Protein AF-A0A4Z2FBW5-F1 (afdb_monomer)

Secondary structure (DSSP, 8-state):
-HHHHSEEE-TTS-EEESSS----HHHHHHHHS---GGG-SHHHHHHHHH-S------GGGHHHHHHH-HHHHHHHHHHHHHHHHHHIIIIIHHHHHHHTTTS-S-HHHHHHH-

InterPro domains:
  IPR006133 DNA-directed DNA polymerase, family B, exonuclease domain [PF03104] (2-44)
  IPR012337 Ribonuclease H-like superfamily [SSF53098] (10-110)
  IPR029703 DNA polymerase epsilon catalytic subunit [PTHR10670] (1-110)
  IPR036397 Ribonuclease H superfamily [G3DSA:3.30.420.10] (1-112)

Solvent-accessible surface area (backbone atoms only — not comparable to full-atom values): 6888 Å² total; per-residue (Å²): 97,43,92,81,73,49,35,44,68,51,99,84,70,47,66,44,36,94,89,50,79,55,82,60,61,63,47,41,39,75,70,72,60,80,57,60,80,94,33,60,50,70,55,47,39,34,33,75,73,73,70,48,86,64,69,83,78,62,76,85,46,49,73,57,26,62,75,79,37,44,70,62,50,49,52,38,54,50,40,53,51,52,45,50,52,51,48,33,64,73,52,47,48,62,49,50,58,55,48,45,77,79,42,102,53,56,65,46,50,57,54,75,71,112

Foldseek 3Di:
DCVPPQWDADPVRDIDGPVDADQDLLLCLVPPVPDDPVQSDLQSSLCVPVVDGFDDDDPVCLVVCVPVPVVSNVSNVVSSVVSVVCSCVPPVPVVLVVVVVPDVDDSNCSSHPD

pLDDT: mean 93.45, std 4.72, range [62.12, 97.75]

Organism: NCBI:txid230148

Structure (mmCIF, N/CA/C/O backbone):
data_AF-A0A4Z2FBW5-F1
#
_entry.id   AF-A0A4Z2FBW5-F1
#
loop_
_atom_site.group_PDB
_atom_site.id
_atom_site.type_symbol
_atom_site.label_atom_id
_atom_site.label_alt_id
_atom_site.label_comp_id
_atom_site.label_asym_id
_atom_site.label_entity_id
_atom_site.label_seq_id
_atom_site.pdbx_PDB_ins_code
_atom_site.Cartn_x
_atom_site.Cartn_y
_atom_site.Cartn_z
_atom_site.occupancy
_atom_site.B_iso_or_equiv
_atom_site.auth_seq_id
_atom_site.auth_comp_id
_atom_site.auth_asym_id
_atom_site.auth_atom_id
_atom_site.pdbx_PDB_model_num
ATOM 1 N N . MET A 1 1 ? 7.360 -15.596 11.382 1.00 85.19 1 MET A N 1
ATOM 2 C CA . MET A 1 1 ? 7.106 -15.128 10.004 1.00 85.19 1 MET A CA 1
ATOM 3 C C . MET A 1 1 ? 7.665 -16.091 8.963 1.00 85.19 1 MET A C 1
ATOM 5 O O . MET A 1 1 ? 6.859 -16.745 8.322 1.00 85.19 1 MET A O 1
ATOM 9 N N . TYR A 1 2 ? 8.987 -16.294 8.864 1.00 92.88 2 TYR A N 1
ATOM 10 C CA . TYR A 1 2 ? 9.578 -17.169 7.832 1.00 92.88 2 TYR A CA 1
ATOM 11 C C . TYR A 1 2 ? 8.993 -18.589 7.780 1.00 92.88 2 TYR A C 1
ATOM 13 O O . TYR A 1 2 ? 8.605 -19.055 6.719 1.00 92.88 2 TYR A O 1
A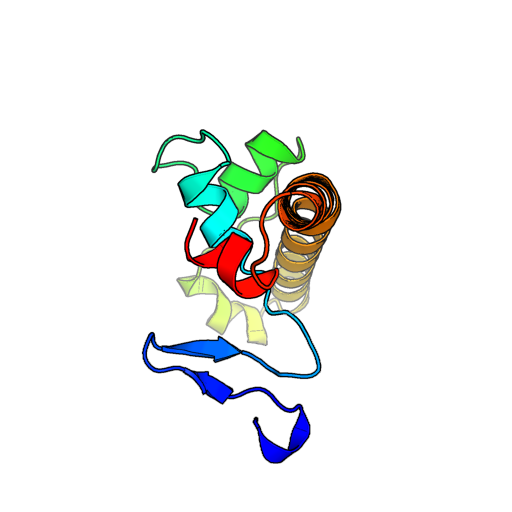TOM 21 N N . ARG A 1 3 ? 8.858 -19.260 8.931 1.00 95.38 3 ARG A N 1
ATOM 22 C CA . ARG A 1 3 ? 8.317 -20.630 8.980 1.00 95.38 3 ARG A CA 1
ATOM 23 C C . ARG A 1 3 ? 6.850 -20.748 8.559 1.00 95.38 3 ARG A C 1
ATOM 25 O O . ARG A 1 3 ? 6.459 -21.818 8.122 1.00 95.38 3 ARG A O 1
ATOM 32 N N . GLU A 1 4 ? 6.055 -19.695 8.733 1.00 95.75 4 GLU A N 1
ATOM 33 C CA . GLU A 1 4 ? 4.608 -19.748 8.478 1.00 95.75 4 GLU A CA 1
ATOM 34 C C . GLU A 1 4 ? 4.239 -19.224 7.092 1.00 95.75 4 GLU A C 1
ATOM 36 O O . GLU A 1 4 ? 3.389 -19.807 6.433 1.00 95.75 4 GLU A O 1
ATOM 41 N N . ILE A 1 5 ? 4.886 -18.141 6.648 1.00 96.06 5 ILE A N 1
ATOM 42 C CA . ILE A 1 5 ? 4.537 -17.439 5.402 1.00 96.06 5 ILE A CA 1
ATOM 43 C C . ILE A 1 5 ? 5.746 -17.131 4.505 1.00 96.06 5 ILE A C 1
ATOM 45 O O . ILE A 1 5 ? 5.616 -16.399 3.534 1.00 96.06 5 ILE A O 1
ATOM 49 N N . GLY A 1 6 ? 6.943 -17.628 4.831 1.00 95.44 6 GLY A N 1
ATOM 50 C CA . GLY A 1 6 ? 8.114 -17.523 3.951 1.00 95.44 6 GLY A CA 1
ATOM 51 C C . GLY A 1 6 ? 8.800 -16.154 3.889 1.00 95.44 6 GLY A C 1
ATOM 52 O O . GLY A 1 6 ? 9.730 -15.996 3.103 1.00 95.44 6 GLY A O 1
ATOM 53 N N . PHE A 1 7 ? 8.390 -15.170 4.695 1.00 96.88 7 PHE A N 1
ATOM 54 C CA . PHE A 1 7 ? 9.035 -13.853 4.748 1.00 96.88 7 PHE A CA 1
ATOM 55 C C . PHE A 1 7 ? 10.108 -13.756 5.836 1.00 96.88 7 PHE A C 1
ATOM 57 O O . PHE A 1 7 ? 9.899 -14.175 6.982 1.00 96.88 7 PHE A O 1
ATOM 64 N N . GLN A 1 8 ? 11.224 -13.116 5.505 1.00 95.81 8 GLN A N 1
ATOM 65 C CA . GLN A 1 8 ? 12.317 -12.804 6.427 1.00 95.81 8 GLN A CA 1
ATOM 66 C C . GLN A 1 8 ? 12.903 -11.421 6.131 1.00 95.81 8 GLN A C 1
ATOM 68 O O . GLN A 1 8 ? 12.715 -10.898 5.036 1.00 95.81 8 GLN A O 1
ATOM 73 N N . LYS A 1 9 ? 13.592 -10.830 7.112 1.00 95.12 9 LYS A N 1
ATOM 74 C CA . LYS A 1 9 ? 14.330 -9.582 6.894 1.00 95.12 9 LYS A CA 1
ATOM 75 C C . LYS A 1 9 ? 15.642 -9.859 6.171 1.00 95.12 9 LYS A C 1
ATOM 77 O O . LYS A 1 9 ? 16.313 -10.837 6.501 1.00 95.12 9 LYS A O 1
ATOM 82 N N . ASP A 1 10 ? 16.012 -8.982 5.252 1.00 91.75 10 ASP A N 1
ATOM 83 C CA . ASP A 1 10 ? 17.335 -8.962 4.642 1.00 91.75 10 ASP A CA 1
ATOM 84 C C . ASP A 1 10 ? 18.327 -8.080 5.433 1.00 91.75 10 ASP A C 1
ATOM 86 O O . ASP A 1 10 ? 18.025 -7.565 6.515 1.00 91.75 10 ASP A O 1
ATOM 90 N N . ASN A 1 11 ? 19.536 -7.903 4.889 1.00 92.19 11 ASN A N 1
ATOM 91 C CA . ASN A 1 11 ? 20.587 -7.084 5.503 1.00 92.19 11 ASN A CA 1
ATOM 92 C C . ASN A 1 11 ? 20.273 -5.575 5.504 1.00 92.19 11 ASN A C 1
ATOM 94 O O . ASN A 1 11 ? 20.942 -4.825 6.212 1.00 92.19 11 ASN A O 1
ATOM 98 N N . GLN A 1 12 ? 19.279 -5.130 4.731 1.00 90.25 12 GLN A N 1
ATOM 99 C CA . GLN A 1 12 ? 18.792 -3.748 4.685 1.00 90.25 12 GLN A CA 1
ATOM 100 C C . GLN A 1 12 ? 17.546 -3.549 5.568 1.00 90.25 12 GLN A C 1
ATOM 102 O O . GLN A 1 12 ? 16.961 -2.469 5.585 1.00 90.25 12 GLN A O 1
ATOM 107 N N . ALA A 1 13 ? 17.175 -4.569 6.353 1.00 90.69 13 ALA A N 1
ATOM 108 C CA . ALA A 1 13 ? 15.979 -4.616 7.189 1.00 90.69 13 ALA A CA 1
ATOM 109 C C . ALA A 1 13 ? 14.647 -4.570 6.411 1.00 90.69 13 ALA A C 1
ATOM 111 O O . ALA A 1 13 ? 13.604 -4.300 7.014 1.00 90.69 13 ALA A O 1
ATOM 112 N N . GLU A 1 14 ? 14.667 -4.911 5.121 1.00 92.56 14 GLU A N 1
ATOM 113 C CA . GLU A 1 14 ? 13.487 -5.064 4.267 1.00 92.56 14 GLU A CA 1
ATOM 114 C C . GLU A 1 14 ? 12.942 -6.491 4.371 1.00 92.56 14 GLU A C 1
ATOM 116 O O . GLU A 1 14 ? 13.698 -7.453 4.514 1.00 92.56 14 GLU A O 1
ATOM 121 N N . TYR A 1 15 ? 11.619 -6.653 4.319 1.00 94.56 15 TYR A N 1
ATOM 122 C CA . TYR A 1 15 ? 10.993 -7.974 4.362 1.00 94.56 15 TYR A CA 1
ATOM 123 C C . TYR A 1 15 ? 10.841 -8.544 2.954 1.00 94.56 15 TYR A C 1
ATOM 125 O O . TYR A 1 15 ? 10.135 -7.971 2.135 1.00 94.56 15 TYR A O 1
ATOM 133 N N . LYS A 1 16 ? 11.454 -9.702 2.697 1.00 94.19 16 LYS A N 1
ATOM 134 C CA . LYS A 1 16 ? 11.439 -10.376 1.389 1.00 94.19 16 LYS A CA 1
ATOM 135 C C . LYS A 1 16 ? 11.025 -11.839 1.529 1.00 94.19 16 LYS A C 1
ATOM 137 O O . LYS A 1 16 ? 11.196 -12.446 2.594 1.00 94.19 16 LYS A O 1
ATOM 142 N N . SER A 1 17 ? 10.477 -12.409 0.459 1.00 94.50 17 SER A N 1
ATOM 143 C CA . SER A 1 17 ? 10.145 -13.832 0.358 1.00 94.50 17 SER A CA 1
ATOM 144 C C . SER A 1 17 ? 10.495 -14.363 -1.030 1.00 94.50 17 SER A C 1
ATOM 146 O O . SER A 1 17 ? 10.409 -13.646 -2.015 1.00 94.50 17 SER A O 1
ATOM 148 N N . SER A 1 18 ? 10.856 -15.644 -1.125 1.00 91.19 18 SER A N 1
ATOM 149 C CA . SER A 1 18 ? 11.064 -16.304 -2.421 1.00 91.19 18 SER A CA 1
ATOM 150 C C . SER A 1 18 ? 9.759 -16.654 -3.141 1.00 91.19 18 SER A C 1
ATOM 152 O O . SER A 1 18 ? 9.780 -16.960 -4.329 1.00 91.19 18 SER A O 1
ATOM 154 N N . GLN A 1 19 ? 8.631 -16.664 -2.424 1.00 92.62 19 GLN A N 1
ATOM 155 C CA . GLN A 1 19 ? 7.328 -17.086 -2.951 1.00 92.62 19 GLN A CA 1
ATOM 156 C C . GLN A 1 19 ? 6.395 -15.910 -3.257 1.00 92.62 19 GLN A C 1
ATOM 158 O O . GLN A 1 19 ? 5.407 -16.087 -3.968 1.00 92.62 19 GLN A O 1
ATOM 163 N N . ALA A 1 20 ? 6.677 -14.728 -2.706 1.00 93.75 20 ALA A N 1
ATOM 164 C CA . ALA A 1 20 ? 5.840 -13.545 -2.829 1.00 93.75 20 ALA A CA 1
ATOM 165 C C . ALA A 1 20 ? 6.693 -12.273 -2.808 1.00 93.75 20 ALA A C 1
ATOM 167 O O . ALA A 1 20 ? 7.625 -12.153 -2.019 1.00 93.75 20 ALA A O 1
ATOM 168 N N . ILE A 1 21 ? 6.312 -11.329 -3.660 1.00 94.00 21 ILE A N 1
ATOM 169 C CA . ILE A 1 21 ? 6.982 -10.044 -3.867 1.00 94.00 21 ILE A CA 1
ATOM 170 C C . ILE A 1 21 ? 6.426 -9.037 -2.849 1.00 94.00 21 ILE A C 1
ATOM 172 O O . ILE A 1 21 ? 5.205 -8.921 -2.693 1.00 94.00 21 ILE A O 1
ATOM 176 N N . HIS A 1 22 ? 7.304 -8.314 -2.159 1.00 94.81 22 HIS A N 1
ATOM 177 C CA . HIS A 1 22 ? 6.943 -7.245 -1.233 1.00 94.81 22 HIS A CA 1
ATOM 178 C C . HIS A 1 22 ? 7.000 -5.884 -1.935 1.00 94.81 22 HIS A C 1
ATOM 180 O O . HIS A 1 22 ? 8.030 -5.223 -1.994 1.00 94.81 22 HIS A O 1
ATOM 186 N N . MET A 1 23 ? 5.850 -5.437 -2.434 1.00 94.50 23 MET A N 1
ATOM 187 C CA . MET A 1 23 ? 5.72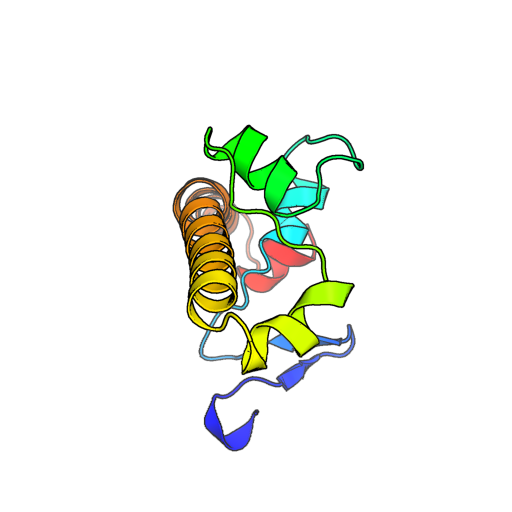7 -4.155 -3.131 1.00 94.50 23 MET A CA 1
ATOM 188 C C . MET A 1 23 ? 5.422 -3.010 -2.159 1.00 94.50 23 MET A C 1
ATOM 190 O O . MET A 1 23 ? 4.252 -2.671 -1.945 1.00 94.50 23 MET A O 1
ATOM 194 N N . ASP A 1 24 ? 6.457 -2.381 -1.596 1.00 94.81 24 ASP A N 1
ATOM 195 C CA . ASP A 1 24 ? 6.279 -1.175 -0.782 1.00 94.81 24 ASP A CA 1
ATOM 196 C C . ASP A 1 24 ? 5.951 0.043 -1.663 1.00 94.81 24 ASP A C 1
ATOM 198 O O . ASP A 1 24 ? 6.813 0.708 -2.246 1.00 94.81 24 ASP A O 1
ATOM 202 N N . CYS A 1 25 ? 4.662 0.385 -1.723 1.00 95.38 25 CYS A N 1
ATOM 203 C CA . CYS A 1 25 ? 4.176 1.540 -2.476 1.00 95.38 25 CYS A CA 1
ATOM 204 C C . CYS A 1 25 ? 4.808 2.862 -2.016 1.00 95.38 25 CYS A C 1
ATOM 206 O O . CYS A 1 25 ? 4.873 3.804 -2.806 1.00 95.38 25 CYS A O 1
ATOM 208 N N . TYR A 1 26 ? 5.287 2.957 -0.771 1.00 95.75 26 TYR A N 1
ATOM 209 C CA . TYR A 1 26 ? 5.939 4.165 -0.277 1.00 95.75 26 TYR A CA 1
ATOM 210 C C . TYR A 1 26 ? 7.267 4.439 -0.994 1.00 95.75 26 TYR A C 1
ATOM 212 O O . TYR A 1 26 ? 7.591 5.600 -1.263 1.00 95.75 26 TYR A O 1
ATOM 220 N N . ARG A 1 27 ? 8.007 3.397 -1.394 1.00 94.56 27 ARG A N 1
ATOM 221 C CA . ARG A 1 27 ? 9.233 3.542 -2.199 1.00 94.56 27 ARG A CA 1
ATOM 222 C C . ARG A 1 27 ? 8.942 4.172 -3.547 1.00 94.56 27 ARG A C 1
ATOM 224 O O . ARG A 1 27 ? 9.547 5.187 -3.893 1.00 94.56 27 ARG A O 1
ATOM 231 N N . TRP A 1 28 ? 7.937 3.641 -4.240 1.00 95.88 28 TRP A N 1
ATOM 232 C CA . TRP A 1 28 ? 7.453 4.214 -5.491 1.00 95.88 28 TRP A CA 1
ATOM 233 C C . TRP A 1 28 ? 6.965 5.657 -5.298 1.00 95.88 28 TRP A C 1
ATOM 235 O O . TRP A 1 28 ? 7.276 6.528 -6.109 1.00 95.88 28 TRP A O 1
ATOM 245 N N . VAL A 1 29 ? 6.265 5.958 -4.194 1.00 96.19 29 VAL A N 1
ATOM 246 C CA . VAL A 1 29 ? 5.839 7.333 -3.889 1.00 96.19 29 VAL A CA 1
ATOM 247 C C . VAL A 1 29 ? 7.038 8.270 -3.777 1.00 96.19 29 VAL A C 1
ATOM 249 O O . VAL A 1 29 ? 7.047 9.328 -4.404 1.00 96.19 29 VAL A O 1
ATOM 252 N N . LYS A 1 30 ? 8.074 7.896 -3.030 1.00 95.06 30 LYS A N 1
ATOM 253 C CA . LYS A 1 30 ? 9.248 8.757 -2.852 1.00 95.06 30 LYS A CA 1
ATOM 254 C C . LYS A 1 30 ? 10.037 8.977 -4.139 1.00 95.06 30 LYS A C 1
ATOM 256 O O . LYS A 1 30 ? 10.550 10.076 -4.337 1.00 95.06 30 LYS A O 1
ATOM 261 N N . ARG A 1 31 ? 10.162 7.939 -4.967 1.00 94.56 31 ARG A N 1
ATOM 262 C CA . ARG A 1 31 ? 11.048 7.933 -6.135 1.00 94.56 31 ARG A CA 1
ATOM 263 C C . ARG A 1 31 ? 10.362 8.396 -7.418 1.00 94.56 31 ARG A C 1
ATOM 265 O O . ARG A 1 31 ? 10.858 9.297 -8.085 1.00 94.56 31 ARG A O 1
ATOM 272 N N . ASP A 1 32 ? 9.204 7.819 -7.726 1.00 95.69 32 ASP A N 1
ATOM 273 C CA . ASP A 1 32 ? 8.599 7.871 -9.064 1.00 95.69 32 ASP A CA 1
ATOM 274 C C . ASP A 1 32 ? 7.269 8.635 -9.107 1.00 95.69 32 ASP A C 1
ATOM 276 O O . ASP A 1 32 ? 6.728 8.898 -10.182 1.00 95.69 32 ASP A O 1
ATOM 280 N N . SER A 1 33 ? 6.697 9.017 -7.959 1.00 94.19 33 SER A N 1
ATOM 281 C CA . SER A 1 33 ? 5.407 9.722 -7.973 1.00 94.19 33 SER A CA 1
ATOM 282 C C . SER A 1 33 ? 5.496 11.180 -8.418 1.00 94.19 33 SER A C 1
ATOM 284 O O . SER A 1 33 ? 4.458 11.753 -8.770 1.00 94.19 33 SER A O 1
ATOM 286 N N . TYR A 1 34 ? 6.695 11.775 -8.379 1.00 94.44 34 TYR A N 1
ATOM 287 C CA . TYR A 1 34 ? 6.951 13.206 -8.583 1.00 94.44 34 TYR A CA 1
ATOM 288 C C .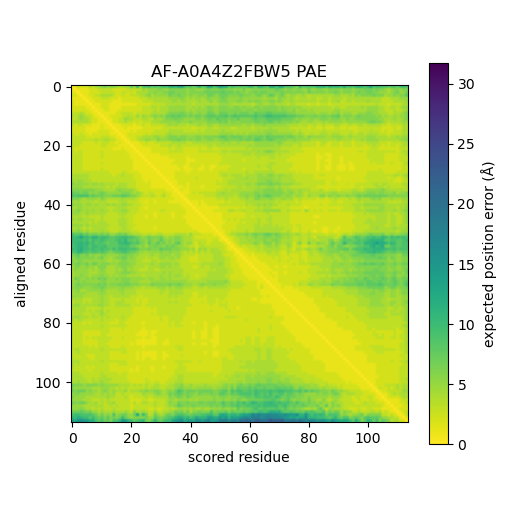 TYR A 1 34 ? 6.174 14.132 -7.626 1.00 94.44 34 TYR A C 1
ATOM 290 O O . TYR A 1 34 ? 5.988 15.315 -7.910 1.00 94.44 34 TYR A O 1
ATOM 298 N N . LEU A 1 35 ? 5.702 13.612 -6.488 1.00 95.44 35 LEU A N 1
ATOM 299 C CA . LEU A 1 35 ? 5.053 14.414 -5.454 1.00 95.44 35 LEU A CA 1
ATOM 300 C C . LEU A 1 35 ? 6.094 15.156 -4.601 1.00 95.44 35 LEU A C 1
ATOM 302 O O . LEU A 1 35 ? 7.172 14.612 -4.336 1.00 95.44 35 LEU A O 1
ATOM 306 N N . PRO A 1 36 ? 5.780 16.373 -4.117 1.00 95.88 36 PRO A N 1
ATOM 307 C CA . PRO A 1 36 ? 6.630 17.051 -3.146 1.00 95.88 36 PRO A CA 1
ATOM 308 C C . PRO A 1 36 ? 6.691 16.241 -1.845 1.00 95.88 36 PRO A C 1
ATOM 310 O O . PRO A 1 36 ? 5.726 15.571 -1.482 1.00 95.88 36 PRO A O 1
ATOM 313 N N . VAL A 1 37 ? 7.800 16.351 -1.107 1.00 92.81 37 VAL A N 1
ATOM 314 C CA . VAL A 1 37 ? 8.048 15.569 0.123 1.00 92.81 37 VAL A CA 1
ATOM 315 C C . VAL A 1 37 ? 6.916 15.706 1.152 1.00 92.81 37 VAL A C 1
ATOM 317 O O . VAL A 1 37 ? 6.543 14.732 1.799 1.00 92.81 37 VAL A O 1
ATOM 320 N N . GLY A 1 38 ? 6.292 16.886 1.253 1.00 92.62 38 GLY A N 1
ATOM 321 C CA . GLY A 1 38 ? 5.138 17.117 2.135 1.00 92.62 38 GLY A CA 1
ATOM 322 C C . GLY A 1 38 ? 3.865 16.344 1.757 1.00 92.62 38 GLY A C 1
ATOM 323 O O . GLY A 1 38 ? 2.901 16.346 2.517 1.00 92.62 38 GLY A O 1
ATOM 324 N N . SER A 1 39 ? 3.844 15.677 0.603 1.00 93.75 39 SER A N 1
ATOM 325 C CA . SER A 1 39 ? 2.709 14.913 0.077 1.00 93.75 39 SER A CA 1
ATOM 326 C C . SER A 1 39 ? 3.013 13.421 -0.091 1.00 93.75 39 SER A C 1
ATOM 328 O O . SER A 1 39 ? 2.305 12.733 -0.821 1.00 93.75 39 SER A O 1
ATOM 330 N N . HIS A 1 40 ? 4.058 12.909 0.569 1.00 95.94 40 HIS A N 1
ATOM 331 C CA . HIS A 1 40 ? 4.421 11.484 0.522 1.00 95.94 40 HIS A CA 1
ATOM 332 C C . HIS A 1 40 ? 3.625 10.609 1.498 1.00 95.94 40 HIS A C 1
ATOM 334 O O . HIS A 1 40 ? 3.693 9.387 1.408 1.00 95.94 40 HIS A O 1
ATOM 340 N N . ASN A 1 41 ? 2.865 11.206 2.421 1.00 93.75 41 ASN A N 1
ATOM 341 C CA . ASN A 1 41 ? 1.957 10.442 3.274 1.00 93.75 41 ASN A CA 1
ATOM 342 C C . ASN A 1 41 ? 0.828 9.804 2.443 1.00 93.75 41 ASN A C 1
ATOM 344 O O . ASN A 1 41 ? 0.449 10.325 1.389 1.00 93.75 41 ASN A O 1
ATOM 348 N N . LEU A 1 42 ? 0.286 8.683 2.934 1.00 93.94 42 LEU A N 1
ATOM 349 C CA . LEU A 1 42 ? -0.722 7.894 2.219 1.00 93.94 42 LEU A CA 1
ATOM 350 C C . LEU A 1 42 ? -1.912 8.750 1.786 1.00 93.94 42 LEU A C 1
ATOM 352 O O . LEU A 1 42 ? -2.365 8.638 0.649 1.00 93.94 42 LEU A O 1
ATOM 356 N N . LYS A 1 43 ? -2.376 9.653 2.652 1.00 90.56 43 LYS A N 1
ATOM 357 C CA . LYS A 1 43 ? -3.529 10.493 2.351 1.00 90.56 43 LYS A CA 1
ATOM 358 C C . LYS A 1 43 ? -3.278 11.437 1.182 1.00 90.56 43 LYS A C 1
ATOM 360 O O . LYS A 1 43 ? -4.056 11.468 0.231 1.00 90.56 43 LYS A O 1
ATOM 365 N N . ALA A 1 44 ? -2.207 12.219 1.247 1.00 94.19 44 ALA A N 1
ATOM 366 C CA . ALA A 1 44 ? -1.867 13.180 0.211 1.00 94.19 44 ALA A CA 1
ATOM 367 C C . ALA A 1 44 ? -1.543 12.468 -1.109 1.00 94.19 44 ALA A C 1
ATOM 369 O O . ALA A 1 44 ? -1.988 12.918 -2.166 1.00 94.19 44 ALA A O 1
ATOM 370 N N . ALA A 1 45 ? -0.853 11.325 -1.047 1.00 95.12 45 ALA A N 1
ATOM 371 C CA . ALA A 1 45 ? -0.585 10.491 -2.211 1.00 95.12 45 ALA A CA 1
ATOM 372 C C . ALA A 1 45 ? -1.882 9.942 -2.830 1.00 95.12 45 ALA A C 1
ATOM 374 O O . ALA A 1 45 ? -2.077 10.062 -4.040 1.00 95.12 45 ALA A O 1
ATOM 375 N N . ALA A 1 46 ? -2.804 9.413 -2.022 1.00 94.00 46 ALA A N 1
ATOM 376 C CA . ALA A 1 46 ? -4.106 8.932 -2.478 1.00 94.00 46 ALA A CA 1
ATOM 377 C C . ALA A 1 46 ? -4.960 10.070 -3.055 1.00 94.00 46 ALA A C 1
ATOM 379 O O . ALA A 1 46 ? -5.530 9.920 -4.132 1.00 94.00 46 ALA A O 1
ATOM 380 N N . LYS A 1 47 ? -4.978 11.247 -2.428 1.00 94.69 47 LYS A N 1
ATOM 381 C CA . LYS A 1 47 ? -5.686 12.418 -2.958 1.00 94.69 47 LYS A CA 1
ATOM 382 C C . LYS A 1 47 ? -5.131 12.870 -4.303 1.00 94.69 47 LYS A C 1
ATOM 384 O O . LYS A 1 47 ? -5.897 13.108 -5.233 1.00 94.69 47 LYS A O 1
ATOM 389 N N . ALA A 1 48 ? -3.808 12.934 -4.431 1.00 95.00 48 ALA A N 1
ATOM 390 C CA . ALA A 1 48 ? -3.149 13.379 -5.653 1.00 95.00 48 ALA A CA 1
ATOM 391 C C . ALA A 1 48 ? -3.226 12.353 -6.797 1.00 95.00 48 ALA A C 1
ATOM 393 O O . ALA A 1 48 ? -3.330 12.746 -7.957 1.00 95.00 48 ALA A O 1
ATOM 394 N N . LYS A 1 49 ? -3.149 11.050 -6.496 1.00 95.06 49 LYS A N 1
ATOM 395 C CA . LYS A 1 49 ? -3.114 9.982 -7.510 1.00 95.06 49 LYS A CA 1
ATOM 396 C C . LYS A 1 49 ? -4.480 9.346 -7.757 1.00 95.06 49 LYS A C 1
ATOM 398 O O . LYS A 1 49 ? -4.836 9.101 -8.899 1.00 95.06 49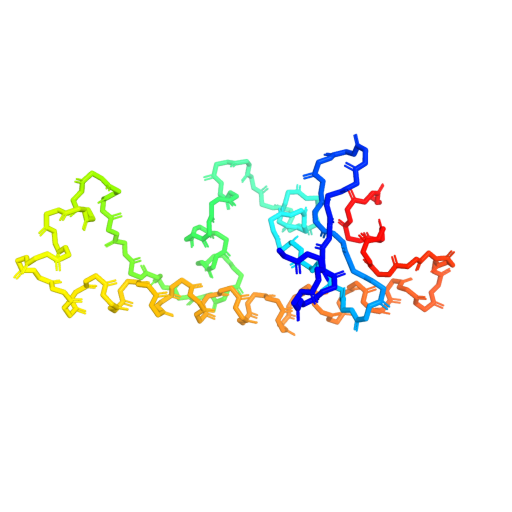 LYS A O 1
ATOM 403 N N . LEU A 1 50 ? -5.262 9.080 -6.718 1.00 94.62 50 LEU A N 1
ATOM 404 C CA . LEU A 1 50 ? -6.551 8.385 -6.827 1.00 94.62 50 LEU A CA 1
ATOM 405 C C . LEU A 1 50 ? -7.749 9.337 -6.928 1.00 94.62 50 LEU A C 1
ATOM 407 O O . LEU A 1 50 ? -8.818 8.896 -7.347 1.00 94.62 50 LEU A O 1
ATOM 411 N N . GLY A 1 51 ? -7.582 10.621 -6.593 1.00 92.44 51 GLY A N 1
ATOM 412 C CA . GLY A 1 51 ? -8.600 11.654 -6.807 1.00 92.44 51 GLY A CA 1
ATOM 413 C C . GLY A 1 51 ? -9.771 11.627 -5.819 1.00 92.44 51 GLY A C 1
ATOM 414 O O . GLY A 1 51 ? -10.846 12.119 -6.150 1.00 92.44 51 GLY A O 1
ATOM 415 N N . TYR A 1 52 ? -9.587 11.064 -4.621 1.00 89.38 52 TYR A N 1
ATOM 416 C CA . TYR A 1 52 ? -10.573 11.104 -3.533 1.00 89.38 52 TYR A CA 1
ATOM 417 C C . TYR A 1 52 ? -9.923 11.547 -2.217 1.00 89.38 52 TYR A C 1
ATOM 419 O O . TYR A 1 52 ? -8.700 11.569 -2.120 1.00 89.38 52 TYR A O 1
ATOM 427 N N . ASP A 1 53 ? -10.725 11.916 -1.215 1.00 89.31 53 ASP A N 1
ATOM 428 C CA . ASP A 1 53 ? -10.232 12.275 0.123 1.00 89.31 53 ASP A CA 1
ATOM 429 C C . ASP A 1 53 ? -10.395 11.074 1.076 1.00 89.31 53 ASP A C 1
ATOM 431 O O . ASP A 1 53 ? -11.534 10.714 1.388 1.00 89.31 53 ASP A O 1
ATOM 435 N N . PRO A 1 54 ? -9.306 10.395 1.486 1.00 86.69 54 PRO A N 1
ATOM 436 C CA . PRO A 1 54 ? -9.377 9.298 2.447 1.00 86.69 54 PRO A CA 1
ATOM 437 C C . PRO A 1 54 ? -9.837 9.771 3.825 1.00 86.69 54 PRO A C 1
ATOM 439 O O . PRO A 1 54 ? -9.630 10.927 4.199 1.00 86.69 54 PRO A O 1
ATOM 442 N N . VAL A 1 55 ? -10.418 8.848 4.594 1.00 88.88 55 VAL A N 1
ATOM 443 C CA . VAL A 1 55 ? -10.775 9.096 5.996 1.00 88.88 55 VAL A CA 1
ATOM 444 C C . VAL A 1 55 ? -9.506 9.413 6.788 1.00 88.88 55 VAL A C 1
ATOM 446 O O . VAL A 1 55 ? -8.520 8.689 6.684 1.00 88.88 55 VAL A O 1
ATOM 449 N N . GLU A 1 56 ? -9.538 10.481 7.583 1.00 88.50 56 GLU A N 1
ATOM 450 C CA . GLU A 1 56 ? -8.474 10.828 8.530 1.00 88.50 56 GLU A CA 1
ATOM 451 C C . GLU A 1 56 ? -8.887 10.524 9.956 1.00 88.50 56 GLU A C 1
ATOM 453 O O . GLU A 1 56 ? -10.047 10.693 10.337 1.00 88.50 56 GLU A O 1
ATOM 458 N N . LEU A 1 57 ? -7.896 10.128 10.742 1.00 91.06 57 LEU A N 1
ATOM 459 C CA . LEU A 1 57 ? -8.023 9.877 12.161 1.00 91.06 57 LEU A CA 1
ATOM 460 C C . LEU A 1 57 ? -6.688 10.243 12.821 1.00 91.06 57 LEU A C 1
ATOM 462 O O . LEU A 1 57 ? -5.627 9.971 12.260 1.00 91.06 57 LEU A O 1
ATOM 466 N N . ASP A 1 58 ? -6.745 10.899 13.979 1.00 92.81 58 ASP A N 1
ATOM 467 C CA . ASP A 1 58 ? -5.547 11.240 14.751 1.00 92.81 58 ASP A CA 1
ATOM 468 C C . ASP A 1 58 ? -4.966 9.962 15.389 1.00 92.81 58 ASP A C 1
ATOM 470 O O . ASP A 1 58 ? -5.692 9.284 16.124 1.00 92.81 58 ASP A O 1
ATOM 474 N N . PRO A 1 59 ? -3.691 9.604 15.136 1.00 92.38 59 PRO A N 1
ATOM 475 C CA . PRO A 1 59 ? -3.070 8.421 15.727 1.00 92.38 59 PRO A CA 1
ATOM 476 C C . PRO A 1 59 ? -3.211 8.324 17.252 1.00 92.38 59 PRO A C 1
ATOM 478 O O . PRO A 1 59 ? -3.349 7.217 17.774 1.00 92.38 59 PRO A O 1
ATOM 481 N N . GLU A 1 60 ? -3.232 9.456 17.963 1.00 95.94 60 GLU A N 1
ATOM 482 C CA . GLU A 1 60 ? -3.379 9.488 19.426 1.00 95.94 60 GLU A CA 1
ATOM 483 C C . GLU A 1 60 ? -4.770 9.016 19.888 1.00 95.94 60 GLU A C 1
ATOM 485 O O . GLU A 1 60 ? -4.932 8.471 20.983 1.00 95.94 60 GLU A O 1
ATOM 490 N N . GLU A 1 61 ? -5.781 9.134 19.026 1.00 94.75 61 GLU A N 1
ATOM 491 C CA . GLU A 1 61 ? -7.154 8.722 19.316 1.00 94.75 61 GLU A CA 1
ATOM 492 C C . GLU A 1 61 ? -7.398 7.230 19.048 1.00 94.75 61 GLU A C 1
ATOM 494 O O . GLU A 1 61 ? -8.342 6.650 19.591 1.00 94.75 61 GLU A O 1
ATOM 499 N N . MET A 1 62 ? -6.533 6.562 18.272 1.00 95.00 62 MET A N 1
ATOM 500 C CA . MET A 1 62 ? -6.729 5.166 17.847 1.00 95.00 62 MET A CA 1
ATOM 501 C C . MET A 1 62 ? -6.965 4.210 19.023 1.00 95.00 62 MET A C 1
ATOM 503 O O . MET A 1 62 ? -7.871 3.376 18.976 1.00 95.00 62 MET A O 1
ATOM 507 N N . CYS A 1 63 ? -6.173 4.334 20.092 1.00 95.94 63 CYS A N 1
ATOM 508 C CA . CYS A 1 63 ? -6.266 3.456 21.261 1.00 95.94 63 CYS A CA 1
ATOM 509 C C . CYS A 1 63 ? -7.587 3.632 22.020 1.00 95.94 63 CYS A C 1
ATOM 511 O O . CYS A 1 63 ? -8.200 2.644 22.426 1.00 95.94 63 CYS A O 1
ATOM 513 N N . ARG A 1 64 ? -8.044 4.878 22.187 1.00 96.81 64 ARG A N 1
ATOM 514 C CA . ARG A 1 64 ? -9.326 5.189 22.833 1.00 96.81 64 ARG A CA 1
ATOM 515 C C . ARG A 1 64 ? -10.489 4.680 21.980 1.00 96.81 64 ARG A C 1
ATOM 517 O O . ARG A 1 64 ? -11.355 3.947 22.464 1.00 96.81 64 ARG A O 1
ATOM 524 N N . MET A 1 65 ? -10.454 4.986 20.684 1.00 95.69 65 MET A N 1
ATOM 525 C CA . MET A 1 65 ? -11.488 4.605 19.720 1.00 95.69 65 MET A CA 1
ATOM 526 C C . MET A 1 65 ? -11.606 3.092 19.533 1.00 95.69 65 MET A C 1
ATOM 528 O O . MET A 1 65 ? -12.693 2.612 19.230 1.00 95.69 65 MET A O 1
ATOM 532 N N . ALA A 1 66 ? -10.546 2.318 19.775 1.00 95.75 66 ALA A N 1
ATOM 533 C CA . ALA A 1 66 ? -10.627 0.858 19.740 1.00 95.75 66 ALA A CA 1
ATOM 534 C C . ALA A 1 66 ? -11.679 0.292 20.714 1.00 95.75 66 ALA A C 1
ATOM 536 O O . ALA A 1 66 ? -12.269 -0.750 20.433 1.00 95.75 66 ALA A O 1
ATOM 537 N N . THR A 1 67 ? -11.931 0.982 21.833 1.00 96.62 67 THR A N 1
ATOM 538 C CA . THR A 1 67 ? -12.952 0.586 22.817 1.00 96.62 67 THR A CA 1
ATOM 539 C C . THR A 1 67 ? -14.245 1.377 22.643 1.00 96.62 67 THR A C 1
ATOM 541 O O . THR A 1 67 ? -15.329 0.800 22.683 1.00 96.62 67 THR A O 1
ATOM 544 N N . GLU A 1 68 ? -14.139 2.694 22.458 1.00 97.62 68 GLU A N 1
ATOM 545 C CA . GLU A 1 68 ? -15.296 3.598 22.474 1.00 97.62 68 GLU A CA 1
ATOM 546 C C . GLU A 1 68 ? -16.012 3.681 21.116 1.00 97.62 68 GLU A C 1
ATOM 548 O O . GLU A 1 68 ? -17.238 3.761 21.066 1.00 97.62 68 GLU A O 1
ATOM 553 N N . GLU A 1 69 ? -15.266 3.626 20.009 1.00 97.12 69 GLU A N 1
ATOM 554 C CA . GLU A 1 69 ? -15.761 3.874 18.647 1.00 97.12 69 GLU A CA 1
ATOM 555 C C . GLU A 1 69 ? -15.157 2.903 17.602 1.00 97.12 69 GLU A C 1
ATOM 557 O O . GLU A 1 69 ? -14.600 3.331 16.580 1.00 97.12 69 GLU A O 1
ATOM 562 N N . PRO A 1 70 ? -15.263 1.572 17.799 1.00 96.81 70 PRO A N 1
ATOM 563 C CA . PRO A 1 70 ? -14.562 0.590 16.968 1.00 96.81 70 PRO A CA 1
ATOM 564 C C . PRO A 1 70 ? -14.998 0.625 15.498 1.00 96.81 70 PRO A C 1
ATOM 566 O O . PRO A 1 70 ? -14.197 0.343 14.610 1.00 96.81 70 PRO A O 1
ATOM 569 N N . GLN A 1 71 ? -16.248 1.006 15.216 1.00 96.69 71 GLN A N 1
ATOM 570 C CA . GLN A 1 71 ? -16.754 1.128 13.847 1.00 96.69 71 GLN A CA 1
ATOM 571 C C . GLN A 1 71 ? -16.063 2.264 13.076 1.00 96.69 71 GLN A C 1
ATOM 573 O O . GLN A 1 71 ? -15.753 2.109 11.891 1.00 96.69 71 GLN A O 1
ATOM 578 N N . THR A 1 72 ? -15.799 3.393 13.737 1.00 94.94 72 THR A N 1
ATOM 579 C CA . THR A 1 72 ? -15.094 4.535 13.140 1.00 94.94 72 THR A CA 1
ATOM 580 C C . THR A 1 72 ? -13.642 4.157 12.853 1.00 94.94 72 THR A C 1
ATOM 582 O O . THR A 1 72 ? -13.168 4.342 11.731 1.00 94.94 72 THR A O 1
ATOM 585 N N . LEU A 1 73 ? -12.970 3.519 13.819 1.00 96.75 73 LEU A N 1
ATOM 586 C CA . LEU A 1 73 ? -11.602 3.023 13.648 1.00 96.75 73 LEU A CA 1
ATOM 587 C C . LEU A 1 73 ? -11.500 1.968 12.532 1.00 96.75 73 LEU A C 1
ATOM 589 O O . LEU A 1 73 ? -10.583 2.013 11.712 1.00 96.75 73 LEU A O 1
ATOM 593 N N . ALA A 1 74 ? -12.464 1.047 12.447 1.00 96.12 74 ALA A N 1
ATOM 594 C CA . ALA A 1 74 ? -12.523 0.054 11.376 1.00 96.12 74 ALA A CA 1
ATOM 595 C C . ALA A 1 74 ? -12.730 0.703 9.998 1.00 96.12 74 ALA A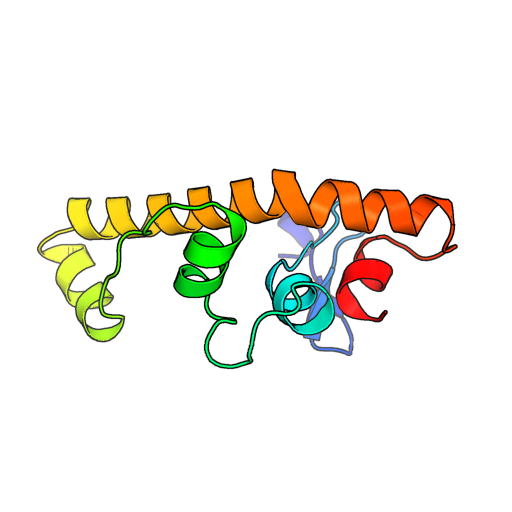 C 1
ATOM 597 O O . ALA A 1 74 ? -12.106 0.291 9.022 1.00 96.12 74 ALA A O 1
ATOM 598 N N . THR A 1 75 ? -13.560 1.746 9.913 1.00 95.19 75 THR A N 1
ATOM 599 C CA . THR A 1 75 ? -13.785 2.494 8.665 1.00 95.19 75 THR A CA 1
ATOM 600 C C . THR A 1 75 ? -12.502 3.179 8.191 1.00 95.19 75 THR A C 1
ATOM 602 O O . THR A 1 75 ? -12.164 3.092 7.010 1.00 95.19 75 THR A O 1
ATOM 605 N N . TYR A 1 76 ? -11.754 3.793 9.112 1.00 95.31 76 TYR A N 1
ATOM 606 C CA . TYR A 1 76 ? -10.425 4.344 8.839 1.00 95.31 76 TYR A CA 1
ATOM 607 C C . TYR A 1 76 ? -9.452 3.258 8.341 1.00 95.31 76 TYR A C 1
ATOM 609 O O . TYR A 1 76 ? -8.853 3.403 7.277 1.00 95.31 76 TYR A O 1
ATOM 617 N N . SER A 1 77 ? -9.377 2.117 9.035 1.00 95.75 77 SER A N 1
ATOM 618 C CA . SER A 1 77 ? -8.501 1.001 8.650 1.00 95.75 77 SER A CA 1
ATOM 619 C C . SER A 1 77 ? -8.804 0.457 7.246 1.00 95.75 77 SER A C 1
ATOM 621 O O . SER A 1 77 ? -7.890 0.237 6.449 1.00 95.75 77 SER A O 1
ATOM 623 N N . VAL A 1 78 ? -10.085 0.280 6.906 1.00 95.62 78 VAL A N 1
ATOM 624 C CA . VAL A 1 78 ? -10.495 -0.174 5.568 1.00 95.62 78 VAL A CA 1
ATOM 625 C C . VAL A 1 78 ? -10.201 0.893 4.510 1.00 95.62 78 VAL A C 1
ATOM 627 O O . VAL A 1 78 ? -9.777 0.545 3.409 1.00 95.62 78 VAL A O 1
ATOM 630 N N . SER A 1 79 ? -10.371 2.180 4.830 1.00 94.56 79 SER A N 1
ATOM 631 C CA . SER A 1 79 ? -10.020 3.290 3.932 1.00 94.56 79 SER A CA 1
ATOM 632 C C . SER A 1 79 ? -8.540 3.249 3.528 1.00 94.56 79 SER A C 1
ATOM 634 O O . SER A 1 79 ? -8.242 3.345 2.335 1.00 94.56 79 SER A O 1
ATOM 636 N N . ASP A 1 80 ? -7.625 3.032 4.478 1.00 95.69 80 ASP A N 1
ATOM 637 C CA . ASP A 1 80 ? -6.182 2.925 4.205 1.00 95.69 80 ASP A CA 1
ATOM 638 C C . ASP A 1 80 ? -5.838 1.698 3.347 1.00 95.69 80 ASP A C 1
ATOM 640 O O . ASP A 1 80 ? -5.042 1.788 2.4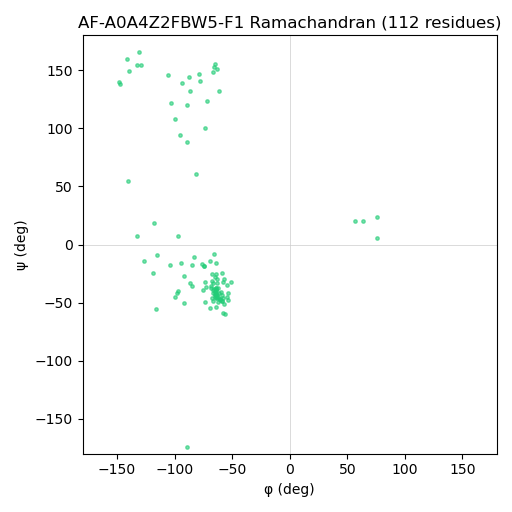04 1.00 95.69 80 ASP A O 1
ATOM 644 N N . ALA A 1 81 ? -6.478 0.555 3.610 1.00 96.50 81 ALA A N 1
ATOM 645 C CA . ALA A 1 81 ? -6.290 -0.655 2.811 1.00 96.50 81 ALA A CA 1
ATOM 646 C C . ALA A 1 81 ? -6.773 -0.467 1.361 1.00 96.50 81 ALA A C 1
ATOM 648 O O . ALA A 1 81 ? -6.078 -0.845 0.415 1.00 96.50 81 ALA A O 1
ATOM 649 N N . VAL A 1 82 ? -7.936 0.165 1.174 1.00 95.50 82 VAL A N 1
ATOM 650 C CA . VAL A 1 82 ? -8.495 0.487 -0.147 1.00 95.50 82 VAL A CA 1
ATOM 651 C C . VAL A 1 82 ? -7.603 1.484 -0.892 1.00 95.50 82 VAL A C 1
ATOM 653 O O . VAL A 1 82 ? -7.323 1.278 -2.076 1.00 95.50 82 VAL A O 1
ATOM 656 N N . ALA A 1 83 ? -7.109 2.520 -0.205 1.00 96.00 83 ALA A N 1
ATOM 657 C CA . ALA A 1 83 ? -6.162 3.484 -0.765 1.00 96.00 83 ALA A CA 1
ATOM 658 C C . ALA A 1 83 ? -4.908 2.779 -1.285 1.00 96.00 83 ALA A C 1
ATOM 660 O O . ALA A 1 83 ? -4.518 2.950 -2.441 1.00 96.00 83 ALA A O 1
ATOM 661 N N . THR A 1 84 ? -4.314 1.937 -0.440 1.00 96.94 84 THR A N 1
ATOM 662 C CA . THR A 1 84 ? -3.073 1.218 -0.737 1.00 96.94 84 THR A CA 1
ATOM 663 C C . THR A 1 84 ? -3.261 0.250 -1.901 1.00 96.94 84 THR A C 1
ATOM 665 O O . THR A 1 84 ? -2.470 0.256 -2.843 1.00 96.94 84 THR A O 1
ATOM 668 N N . TYR A 1 85 ? -4.347 -0.528 -1.897 1.00 97.31 85 TYR A N 1
ATOM 669 C CA . TYR A 1 85 ? -4.644 -1.478 -2.967 1.00 97.31 85 TYR A CA 1
ATOM 670 C C . TYR A 1 85 ? -4.814 -0.789 -4.324 1.00 97.31 85 TYR A C 1
ATOM 672 O O . TYR A 1 85 ? -4.227 -1.218 -5.318 1.00 97.31 85 TYR A O 1
ATOM 680 N N . TYR A 1 86 ? -5.589 0.297 -4.388 1.00 96.62 86 TYR A N 1
ATOM 681 C CA . TYR A 1 86 ? -5.796 0.995 -5.656 1.00 96.62 86 TYR A CA 1
ATOM 682 C C . TYR A 1 86 ? -4.577 1.799 -6.100 1.00 96.62 86 TYR A C 1
ATOM 684 O O . TYR A 1 86 ? -4.342 1.892 -7.306 1.00 96.62 86 TYR A O 1
ATOM 692 N N . LEU A 1 87 ? -3.787 2.344 -5.171 1.00 96.62 87 LEU A N 1
ATOM 693 C CA . LEU A 1 87 ? -2.504 2.968 -5.493 1.00 96.62 87 LEU A CA 1
ATOM 694 C C . LEU A 1 87 ? -1.564 1.942 -6.136 1.00 96.62 87 LEU A C 1
ATOM 696 O O . LEU A 1 87 ? -1.017 2.199 -7.210 1.00 96.62 87 L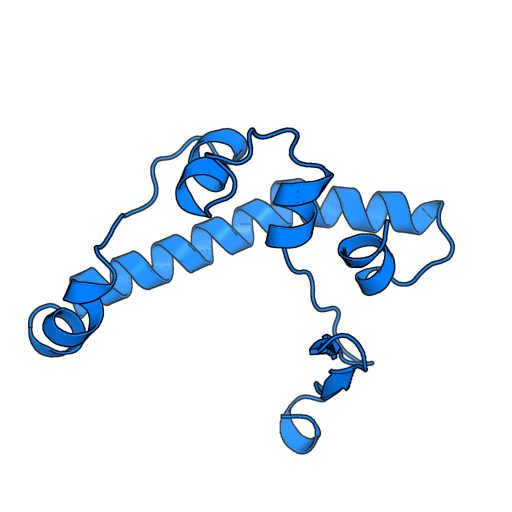EU A O 1
ATOM 700 N N . TYR A 1 88 ? -1.462 0.757 -5.531 1.00 97.19 88 TYR A N 1
ATOM 701 C CA . TYR A 1 88 ? -0.701 -0.359 -6.074 1.00 97.19 88 TYR A CA 1
ATOM 702 C C . TYR A 1 88 ? -1.201 -0.757 -7.466 1.00 97.19 88 TYR A C 1
ATOM 704 O O . TYR A 1 88 ? -0.454 -0.676 -8.437 1.00 97.19 88 TYR A O 1
ATOM 712 N N . MET A 1 89 ? -2.476 -1.131 -7.592 1.00 97.75 89 MET A N 1
ATOM 713 C CA . MET A 1 89 ? -3.017 -1.692 -8.833 1.00 97.75 89 MET A CA 1
ATOM 714 C C . MET A 1 89 ? -2.991 -0.709 -10.005 1.00 97.75 89 MET A C 1
ATOM 716 O O . MET A 1 89 ? -2.771 -1.125 -11.141 1.00 97.75 89 MET A O 1
ATOM 720 N N . LYS A 1 90 ? -3.242 0.584 -9.760 1.00 96.50 90 LYS A N 1
ATOM 721 C CA . LYS A 1 90 ? -3.335 1.581 -10.837 1.00 96.50 90 LYS A CA 1
ATOM 722 C C . LYS A 1 90 ? -1.990 2.174 -11.235 1.00 96.50 90 LYS A C 1
ATOM 724 O O . LYS A 1 90 ? -1.828 2.523 -12.401 1.00 96.50 90 LYS A O 1
ATOM 729 N N . TYR A 1 91 ? -1.062 2.321 -10.291 1.00 96.19 91 TYR A N 1
ATOM 730 C CA . TYR A 1 91 ? 0.189 3.040 -10.528 1.00 96.19 91 TYR A CA 1
ATOM 731 C C . TYR A 1 91 ? 1.413 2.139 -10.399 1.00 96.19 91 TYR A C 1
ATOM 733 O O . TYR A 1 91 ? 2.180 2.039 -11.350 1.00 96.19 91 TYR A O 1
ATOM 741 N N . VAL A 1 92 ? 1.587 1.462 -9.263 1.00 96.44 92 VAL A N 1
ATOM 742 C CA . VAL A 1 92 ? 2.828 0.724 -8.967 1.00 96.44 92 VAL A CA 1
ATOM 743 C C . VAL A 1 92 ? 2.935 -0.558 -9.791 1.00 96.44 92 VAL A C 1
ATOM 745 O O . VAL A 1 92 ? 3.946 -0.781 -10.449 1.00 96.44 92 VAL A O 1
ATOM 748 N N . HIS A 1 93 ? 1.887 -1.382 -9.806 1.00 96.56 93 HIS A N 1
ATOM 749 C CA . HIS A 1 93 ? 1.881 -2.685 -10.467 1.00 96.56 93 HIS A CA 1
ATOM 750 C C . HIS A 1 93 ? 2.233 -2.602 -11.963 1.00 96.56 93 HIS A C 1
ATOM 752 O O . HIS A 1 93 ? 3.243 -3.185 -12.358 1.00 96.56 93 HIS A O 1
ATOM 758 N N . PRO A 1 94 ? 1.485 -1.866 -12.814 1.00 97.06 94 PRO A N 1
ATOM 759 C CA . PRO A 1 94 ? 1.818 -1.794 -14.235 1.00 97.06 94 PRO A CA 1
ATOM 760 C C . PRO A 1 94 ? 3.189 -1.154 -14.480 1.00 97.06 94 PRO A C 1
ATOM 762 O O . PRO A 1 94 ? 3.878 -1.548 -15.414 1.00 97.06 94 PRO A O 1
ATOM 765 N N . PHE A 1 95 ? 3.602 -0.197 -13.645 1.00 95.75 95 PHE A N 1
ATOM 766 C CA . PHE A 1 95 ? 4.877 0.496 -13.797 1.00 95.75 95 PHE A CA 1
ATOM 767 C C . PHE A 1 95 ? 6.072 -0.418 -13.508 1.00 95.75 95 PHE A C 1
ATOM 769 O O . PHE A 1 95 ? 6.936 -0.587 -14.367 1.00 95.75 95 PHE A O 1
ATOM 776 N N . ILE A 1 96 ? 6.104 -1.055 -12.333 1.00 95.44 96 ILE A N 1
ATOM 777 C CA . ILE A 1 96 ? 7.222 -1.912 -11.925 1.00 95.44 96 ILE A CA 1
ATOM 778 C C . ILE A 1 96 ? 7.319 -3.137 -12.834 1.00 95.44 96 ILE A C 1
ATOM 780 O O . ILE A 1 96 ? 8.403 -3.445 -13.324 1.00 95.44 96 ILE A O 1
ATOM 784 N N . PHE A 1 97 ? 6.199 -3.800 -13.142 1.00 95.38 97 PHE A N 1
ATOM 785 C CA . PHE A 1 97 ? 6.234 -4.968 -14.026 1.00 95.38 97 PHE A CA 1
ATOM 786 C C . PHE A 1 97 ? 6.598 -4.606 -15.470 1.00 95.38 97 PHE A C 1
ATOM 788 O O . PHE A 1 97 ? 7.278 -5.395 -16.121 1.00 95.38 97 PHE A O 1
ATOM 795 N N . ALA A 1 98 ? 6.234 -3.415 -15.964 1.00 95.62 98 ALA A N 1
ATOM 796 C CA . ALA A 1 98 ? 6.731 -2.935 -17.252 1.00 95.62 98 ALA A CA 1
ATOM 797 C C . ALA A 1 98 ? 8.252 -2.705 -17.225 1.00 95.62 98 A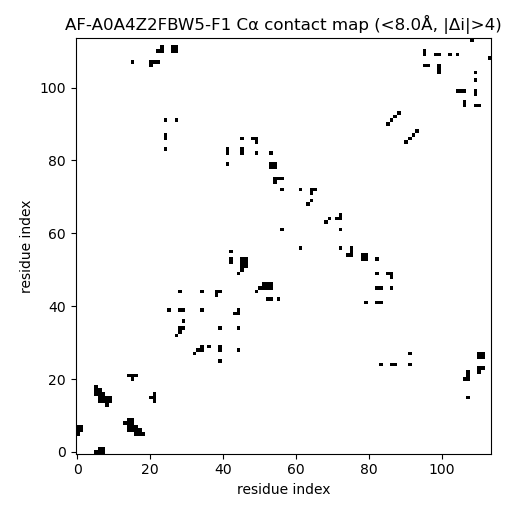LA A C 1
ATOM 799 O O . ALA A 1 98 ? 8.939 -3.129 -18.153 1.00 95.62 98 ALA A O 1
ATOM 800 N N . LEU A 1 99 ? 8.802 -2.111 -16.159 1.00 94.56 99 LEU A N 1
ATOM 801 C CA . LEU A 1 99 ? 10.254 -1.945 -16.002 1.00 94.56 99 LEU A CA 1
ATOM 802 C C . LEU A 1 99 ? 10.996 -3.288 -15.942 1.00 94.56 99 LEU A C 1
ATOM 804 O O . LEU A 1 99 ? 12.050 -3.430 -16.557 1.00 94.56 99 LEU A O 1
ATOM 808 N N . CYS A 1 100 ? 10.418 -4.301 -15.295 1.00 94.44 100 CYS A N 1
ATOM 809 C CA . CYS A 1 100 ? 10.996 -5.649 -15.238 1.00 94.44 100 CYS A CA 1
ATOM 810 C C . CYS A 1 100 ? 11.088 -6.332 -16.618 1.00 94.44 100 CYS A C 1
ATOM 812 O O . CYS A 1 100 ? 11.816 -7.306 -16.771 1.00 94.44 100 CYS A O 1
ATOM 814 N N . THR A 1 101 ? 10.380 -5.841 -17.648 1.00 95.38 101 THR A N 1
ATOM 815 C CA . THR A 1 101 ? 10.525 -6.378 -19.018 1.00 95.38 101 THR A CA 1
ATOM 816 C C . THR A 1 101 ? 11.819 -5.944 -19.706 1.00 95.38 101 THR A C 1
ATOM 818 O O . THR A 1 101 ? 12.231 -6.571 -20.681 1.00 95.38 101 THR A O 1
ATOM 821 N N . ILE A 1 102 ? 12.457 -4.878 -19.211 1.00 96.06 102 ILE A N 1
ATOM 822 C CA . ILE A 1 102 ? 13.671 -4.290 -19.794 1.00 96.06 102 ILE A CA 1
ATOM 823 C C . ILE A 1 102 ? 14.868 -4.316 -18.837 1.00 96.06 102 ILE A C 1
ATOM 825 O O . ILE A 1 102 ? 16.007 -4.314 -19.300 1.00 96.06 102 ILE A O 1
ATOM 829 N N . ILE A 1 103 ? 14.633 -4.359 -17.524 1.00 93.00 103 ILE A N 1
ATOM 830 C CA . ILE A 1 103 ? 15.676 -4.429 -16.498 1.00 93.00 103 ILE A CA 1
ATOM 831 C C . ILE A 1 103 ? 15.746 -5.867 -15.969 1.00 93.00 103 ILE A C 1
ATOM 833 O O . ILE A 1 103 ? 14.743 -6.360 -15.458 1.00 93.00 103 ILE A O 1
ATOM 837 N N . PRO A 1 104 ? 16.907 -6.545 -16.056 1.00 91.81 104 PRO A N 1
ATOM 838 C CA . PRO A 1 104 ? 17.068 -7.920 -15.594 1.00 91.81 104 PRO A CA 1
ATOM 839 C C . PRO A 1 104 ? 17.292 -7.968 -14.072 1.00 91.81 104 PRO A C 1
ATOM 841 O O . PRO A 1 104 ? 18.346 -8.395 -13.608 1.00 91.81 104 PRO A O 1
ATOM 844 N N . MET A 1 105 ? 16.319 -7.478 -13.307 1.00 89.81 105 MET A N 1
ATOM 845 C CA . MET A 1 105 ? 16.309 -7.476 -11.842 1.00 89.81 105 MET A CA 1
ATOM 846 C C . MET A 1 105 ? 14.955 -7.973 -11.342 1.00 89.81 105 MET A C 1
ATOM 848 O O . MET A 1 105 ? 13.945 -7.840 -12.040 1.00 89.81 105 MET A O 1
ATOM 852 N N . ASP A 1 106 ? 14.932 -8.531 -10.133 1.00 87.50 106 ASP A N 1
ATOM 853 C CA . ASP A 1 106 ? 13.680 -8.978 -9.532 1.00 87.50 106 ASP A CA 1
A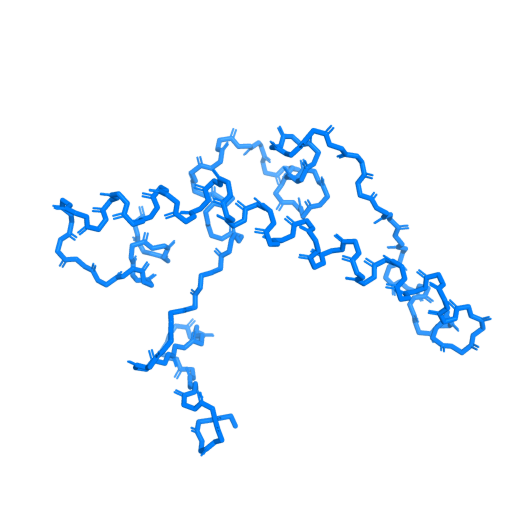TOM 854 C C . ASP A 1 106 ? 12.767 -7.777 -9.224 1.00 87.50 106 ASP A C 1
ATOM 856 O O . ASP A 1 106 ? 13.259 -6.693 -8.895 1.00 87.50 106 ASP A O 1
ATOM 860 N N . PRO A 1 107 ? 11.430 -7.933 -9.282 1.00 86.44 107 PRO A N 1
ATOM 861 C CA . PRO A 1 107 ? 10.511 -6.812 -9.083 1.00 86.44 107 PRO A CA 1
ATOM 862 C C . PRO A 1 107 ? 10.659 -6.103 -7.729 1.00 86.44 107 PRO A C 1
ATOM 864 O O . PRO A 1 107 ? 10.472 -4.888 -7.664 1.00 86.44 107 PRO A O 1
ATOM 867 N N . ASP A 1 108 ? 11.031 -6.838 -6.673 1.00 86.44 108 ASP A N 1
ATOM 868 C CA . ASP A 1 108 ? 11.363 -6.264 -5.361 1.00 86.44 108 ASP A CA 1
ATOM 869 C C . ASP A 1 108 ? 12.552 -5.300 -5.475 1.00 86.44 108 ASP A C 1
ATOM 871 O O . ASP A 1 108 ? 12.490 -4.167 -5.011 1.00 86.44 108 ASP A O 1
ATOM 875 N N . GLU A 1 109 ? 13.622 -5.702 -6.162 1.00 85.00 109 GLU A N 1
ATOM 876 C CA . GLU A 1 109 ? 14.806 -4.861 -6.347 1.00 85.00 109 GLU A CA 1
ATOM 877 C C . GLU A 1 109 ? 14.516 -3.661 -7.259 1.00 85.00 109 GLU A C 1
ATOM 879 O O . GLU A 1 109 ? 15.002 -2.558 -7.012 1.00 85.00 109 GLU A O 1
ATOM 884 N N . VAL A 1 110 ? 13.677 -3.836 -8.284 1.00 85.19 110 VAL A N 1
ATOM 885 C CA . VAL A 1 110 ? 13.234 -2.737 -9.158 1.00 85.19 110 VAL A CA 1
ATOM 886 C C . VAL A 1 110 ? 12.421 -1.703 -8.368 1.00 85.19 110 VAL A C 1
ATOM 888 O O . VAL A 1 110 ? 12.545 -0.496 -8.598 1.00 85.19 110 VAL A O 1
ATOM 891 N N . CYS A 1 111 ? 11.598 -2.140 -7.414 1.00 83.44 111 CYS A N 1
ATOM 892 C CA . CYS A 1 111 ? 10.820 -1.246 -6.558 1.00 83.44 111 CYS A CA 1
ATOM 893 C C . CYS A 1 111 ? 11.681 -0.561 -5.481 1.00 83.44 111 CYS A C 1
ATOM 895 O O . CYS A 1 111 ? 11.495 0.627 -5.224 1.00 83.44 111 CYS A O 1
ATOM 897 N N . GLU A 1 112 ? 12.632 -1.277 -4.880 1.00 81.38 112 GLU A N 1
ATOM 898 C CA . GLU A 1 112 ? 13.393 -0.806 -3.714 1.00 81.38 112 GLU A CA 1
ATOM 899 C C . GLU A 1 112 ? 14.714 -0.088 -4.062 1.00 81.38 112 GLU A C 1
ATOM 901 O O . GLU A 1 112 ? 15.178 0.735 -3.267 1.00 81.38 112 GLU A O 1
ATOM 906 N N . HIS A 1 113 ? 15.352 -0.393 -5.203 1.00 74.75 113 HIS A N 1
ATOM 907 C CA . HIS A 1 113 ? 16.763 -0.031 -5.451 1.00 74.75 113 HIS A CA 1
ATOM 908 C C . HIS A 1 113 ? 17.064 0.752 -6.735 1.00 74.75 113 HIS A C 1
ATOM 910 O O . HIS A 1 113 ? 18.167 1.293 -6.848 1.00 74.75 113 HIS A O 1
ATOM 916 N N . LEU A 1 114 ? 16.135 0.828 -7.691 1.00 62.12 114 LEU A N 1
ATOM 917 C CA . LEU A 1 114 ? 16.238 1.808 -8.788 1.00 62.12 114 LEU A CA 1
ATOM 918 C C . LEU A 1 114 ? 15.910 3.228 -8.316 1.00 62.12 114 LEU A C 1
ATOM 920 O O . LEU A 1 114 ? 16.144 4.174 -9.093 1.00 62.12 114 LEU A O 1
#

Nearest PDB structures (foldseek):
  6s1c-assembly1_A  TM=9.954E-01  e=3.046E-12  Saccharomyces cerevisiae S288C
  8twa-assembly1_E  TM=1.003E+00  e=5.718E-12  Saccharomyces cerevisiae
  8tw9-assembly1_E  TM=1.003E+00  e=5.718E-12  Saccharomyces cerevisiae
  6s1c-assembly2_E  TM=9.946E-01  e=4.548E-12  Saccharomyces cerevisiae S288C
  5oki-assembly2_B  TM=9.997E-01  e=6.789E-12  Saccharomyces cerevisiae S288C

Sequence (114 aa):
MYREIGFQKDNQAEYKSSQAIHMDCYRWVKRDSYLPVGSHNLKAAAKAKLGYDPVELDPEEMCRMATEEPQTLATYSVSDAVATYYLYMKYVHPFIFALCTIIPMDPDEVCEHL

Radius of gyration: 16.38 Å; Cα contacts (8 Å, |Δi|>4): 109; chains: 1; bounding box: 37×38×43 Å

Mean predicted aligned error: 3.73 Å